Protein AF-A0A923EG51-F1 (afdb_monomer)

Foldseek 3Di:
DVVVCVVVQQWDWDQDPNDIDIDGRDDPLVVVLVVLVCCCVPPNVDDSVVVLVVCVVVPVDDPVSSVVNVVVNVVVVVVVVVPD

Structure (mmCIF, N/CA/C/O backbone):
data_AF-A0A923EG51-F1
#
_entry.id   AF-A0A923EG51-F1
#
loop_
_atom_site.group_PDB
_atom_site.id
_atom_site.type_symbol
_atom_site.label_atom_id
_atom_site.label_alt_id
_atom_site.label_comp_id
_atom_site.label_asym_id
_atom_site.label_entity_id
_atom_site.label_seq_id
_atom_site.pdbx_PDB_ins_code
_atom_site.Cartn_x
_atom_site.Cartn_y
_atom_site.Cartn_z
_atom_site.occupancy
_atom_site.B_iso_or_equiv
_atom_site.auth_seq_id
_atom_site.auth_comp_id
_atom_site.auth_asym_id
_atom_site.auth_atom_id
_atom_site.pdbx_PDB_model_num
ATOM 1 N N . MET A 1 1 ? 10.656 -14.422 -7.957 1.00 82.62 1 MET A N 1
ATOM 2 C CA . MET A 1 1 ? 9.773 -13.527 -7.166 1.00 82.62 1 MET A CA 1
ATOM 3 C C . MET A 1 1 ? 9.464 -12.223 -7.913 1.00 82.62 1 MET A C 1
ATOM 5 O O . MET A 1 1 ? 8.287 -11.903 -8.034 1.00 82.62 1 MET A O 1
ATOM 9 N N . MET A 1 2 ? 10.466 -11.534 -8.483 1.00 88.00 2 MET A N 1
ATOM 10 C CA . MET A 1 2 ? 10.282 -10.264 -9.213 1.00 88.00 2 MET A CA 1
ATOM 11 C C . MET A 1 2 ? 9.285 -10.328 -10.378 1.00 88.00 2 MET A C 1
ATOM 13 O O . MET A 1 2 ? 8.401 -9.482 -10.451 1.00 88.00 2 MET A O 1
ATOM 17 N N . ASP A 1 3 ? 9.323 -11.361 -11.230 1.00 92.19 3 ASP A N 1
ATOM 18 C CA . ASP A 1 3 ? 8.360 -11.478 -12.344 1.00 92.19 3 ASP A CA 1
ATOM 19 C C . ASP A 1 3 ? 6.904 -11.542 -11.867 1.00 92.19 3 ASP A C 1
ATOM 21 O O . ASP A 1 3 ? 5.999 -11.039 -12.525 1.00 92.19 3 ASP A O 1
ATOM 25 N N . ARG A 1 4 ? 6.659 -12.117 -10.683 1.00 93.69 4 ARG A N 1
ATOM 26 C CA . ARG A 1 4 ? 5.322 -12.131 -10.078 1.00 93.69 4 ARG A CA 1
ATOM 27 C C . ARG A 1 4 ? 4.888 -10.726 -9.658 1.00 93.69 4 ARG A C 1
ATOM 29 O O . ARG A 1 4 ? 3.716 -10.405 -9.798 1.00 93.69 4 ARG A O 1
ATOM 36 N N . MET A 1 5 ? 5.808 -9.908 -9.149 1.00 92.06 5 MET A N 1
ATOM 37 C CA . MET A 1 5 ? 5.530 -8.518 -8.772 1.00 92.06 5 MET A CA 1
ATOM 38 C C . MET A 1 5 ? 5.304 -7.635 -10.003 1.00 92.06 5 MET A C 1
ATOM 40 O O . MET A 1 5 ? 4.418 -6.788 -9.966 1.00 92.06 5 MET A O 1
ATOM 44 N N . ILE A 1 6 ? 6.007 -7.896 -11.110 1.00 93.06 6 ILE A N 1
ATOM 45 C CA . ILE A 1 6 ? 5.733 -7.257 -12.407 1.00 93.06 6 ILE A CA 1
ATOM 46 C C . ILE A 1 6 ? 4.339 -7.642 -12.911 1.00 93.06 6 ILE A C 1
ATOM 48 O O . ILE A 1 6 ? 3.547 -6.770 -13.248 1.00 93.06 6 ILE A O 1
ATOM 52 N N . ARG A 1 7 ? 3.991 -8.939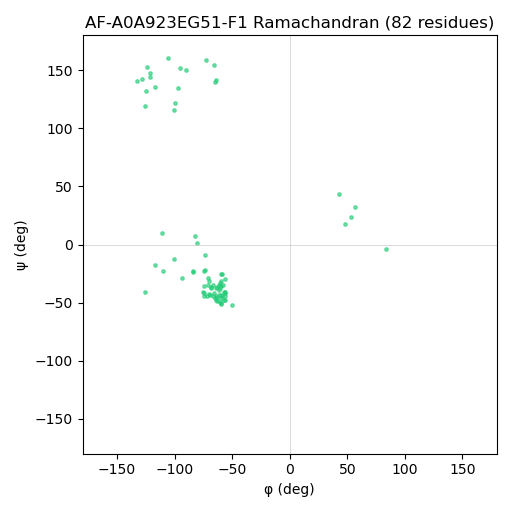 -12.899 1.00 93.69 7 ARG A N 1
ATOM 53 C CA . ARG A 1 7 ? 2.646 -9.402 -13.296 1.00 93.69 7 ARG A CA 1
ATOM 54 C C . ARG A 1 7 ? 1.534 -8.775 -12.455 1.00 93.69 7 ARG A C 1
ATOM 56 O O . ARG A 1 7 ? 0.462 -8.506 -12.976 1.00 93.69 7 ARG A O 1
ATOM 63 N N . LYS A 1 8 ? 1.796 -8.536 -11.168 1.00 91.00 8 LYS A N 1
ATOM 64 C CA . LYS A 1 8 ? 0.877 -7.860 -10.241 1.00 91.00 8 LYS A CA 1
ATOM 65 C C . LYS A 1 8 ? 0.920 -6.327 -10.330 1.00 91.00 8 LYS A C 1
ATOM 67 O O . LYS A 1 8 ? 0.313 -5.677 -9.487 1.00 91.00 8 LYS A O 1
ATOM 72 N N . GLN A 1 9 ? 1.637 -5.759 -11.303 1.00 91.81 9 GLN A N 1
ATOM 73 C CA . GLN A 1 9 ? 1.768 -4.310 -11.499 1.00 91.81 9 GLN A CA 1
ATOM 74 C C . GLN A 1 9 ? 2.313 -3.573 -10.259 1.00 91.81 9 GLN A C 1
ATOM 76 O O . GLN A 1 9 ? 1.965 -2.429 -9.995 1.00 91.81 9 GLN A O 1
ATOM 81 N N . LEU A 1 10 ? 3.176 -4.230 -9.477 1.00 91.38 10 LEU A N 1
ATOM 82 C CA . LEU A 1 10 ? 3.827 -3.633 -8.300 1.00 91.38 10 LEU A CA 1
ATOM 83 C C . LEU A 1 10 ? 5.195 -3.038 -8.646 1.00 91.38 10 LEU A C 1
ATOM 85 O O . LEU A 1 10 ? 5.649 -2.091 -8.009 1.00 91.38 10 LEU A O 1
ATOM 89 N N . LEU A 1 11 ? 5.856 -3.610 -9.654 1.00 94.25 11 LEU A N 1
ATOM 90 C CA . LEU A 1 11 ? 7.1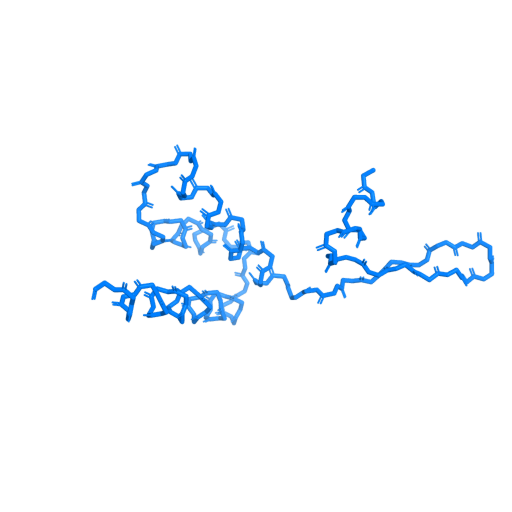71 -3.198 -10.130 1.00 94.25 11 LEU A CA 1
ATOM 91 C C . LEU A 1 11 ? 7.157 -3.095 -11.652 1.00 94.25 11 LEU A C 1
ATOM 93 O O . LEU A 1 11 ? 6.624 -3.972 -12.330 1.00 94.25 11 LEU A O 1
ATOM 97 N N . ALA A 1 12 ? 7.825 -2.081 -12.185 1.00 94.75 12 ALA A N 1
ATOM 98 C CA . ALA A 1 12 ? 8.243 -2.059 -13.578 1.00 94.75 12 ALA A CA 1
ATOM 99 C C . ALA A 1 12 ? 9.688 -2.548 -13.688 1.00 94.75 12 ALA A C 1
ATOM 101 O O . ALA A 1 12 ? 10.477 -2.394 -12.754 1.00 94.75 12 ALA A O 1
ATOM 102 N N . ARG A 1 13 ? 10.020 -3.134 -14.841 1.00 95.25 13 ARG A N 1
ATOM 103 C CA . ARG A 1 13 ? 11.369 -3.586 -15.180 1.00 95.25 13 ARG A CA 1
ATOM 104 C C . ARG A 1 13 ? 11.808 -2.963 -16.491 1.00 95.25 13 ARG A C 1
ATOM 106 O O . ARG A 1 13 ? 11.097 -3.067 -17.486 1.00 95.25 13 ARG A O 1
ATOM 113 N N . GLU A 1 14 ? 13.012 -2.423 -16.494 1.00 94.50 14 GLU A N 1
ATOM 114 C CA . GLU A 1 14 ? 13.694 -1.913 -17.676 1.00 94.50 14 GLU A CA 1
ATOM 115 C C . GLU A 1 14 ? 15.023 -2.648 -17.862 1.00 94.50 14 GLU A C 1
ATOM 117 O O . GLU A 1 14 ? 15.647 -3.075 -16.888 1.00 94.50 14 GLU A O 1
ATOM 122 N N . LYS A 1 15 ? 15.450 -2.839 -19.114 1.00 93.44 15 LYS A N 1
ATOM 123 C CA . LYS A 1 15 ? 16.765 -3.402 -19.424 1.00 93.44 15 LYS A CA 1
ATOM 124 C C . LYS A 1 15 ? 17.704 -2.265 -19.805 1.00 93.44 15 LYS A C 1
ATOM 126 O O . LYS A 1 15 ? 17.514 -1.641 -20.842 1.00 93.44 15 LYS A O 1
ATOM 131 N N . PHE A 1 16 ? 18.735 -2.049 -19.002 1.00 93.38 16 PHE A N 1
ATOM 132 C CA . PHE A 1 16 ? 19.719 -0.990 -19.201 1.00 93.38 16 PHE A CA 1
ATOM 133 C C . PHE A 1 16 ? 21.119 -1.605 -19.215 1.00 93.38 16 PHE A C 1
ATOM 135 O O . PHE A 1 16 ? 21.494 -2.282 -18.267 1.00 93.38 16 PHE A O 1
ATOM 142 N N . HIS A 1 17 ? 21.863 -1.461 -20.318 1.00 91.44 17 HIS A N 1
ATOM 143 C CA . HIS A 1 17 ? 23.215 -2.026 -20.503 1.00 91.44 17 HIS A CA 1
ATOM 144 C C . HIS A 1 17 ? 23.408 -3.477 -20.012 1.00 91.44 17 HIS A C 1
ATOM 146 O O . HIS A 1 17 ? 24.408 -3.821 -19.391 1.00 91.44 17 HIS A O 1
ATOM 152 N N . GLY A 1 18 ? 22.443 -4.356 -20.294 1.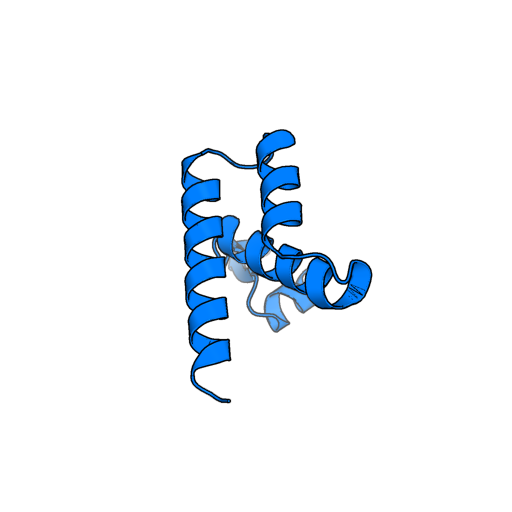00 92.88 18 GLY A N 1
ATOM 153 C CA . GLY A 1 18 ? 22.533 -5.776 -19.931 1.00 92.88 18 GLY A CA 1
ATOM 154 C C . GLY A 1 18 ? 22.114 -6.111 -18.497 1.00 92.88 18 GLY A C 1
ATOM 155 O O . GLY A 1 18 ? 22.007 -7.295 -18.185 1.00 92.88 18 GLY A O 1
ATOM 156 N N . VAL A 1 19 ? 21.785 -5.116 -17.666 1.00 93.88 19 VAL A N 1
ATOM 157 C CA . VAL A 1 19 ? 21.187 -5.313 -16.337 1.00 93.88 19 VAL A CA 1
ATOM 158 C C . VAL A 1 19 ? 19.699 -4.964 -16.327 1.00 93.88 19 VAL A C 1
ATOM 160 O O . VAL A 1 19 ? 19.196 -4.263 -17.208 1.00 93.88 19 VAL A O 1
ATOM 163 N N . PHE A 1 20 ? 18.978 -5.477 -15.330 1.00 94.62 20 PHE A N 1
ATOM 164 C CA . PHE A 1 20 ? 17.575 -5.140 -15.099 1.00 94.62 20 PHE A CA 1
ATOM 165 C C . PHE A 1 20 ? 17.448 -4.099 -13.990 1.00 94.62 20 PHE A C 1
ATOM 167 O O . PHE A 1 20 ? 17.853 -4.352 -12.856 1.00 94.62 20 PHE A O 1
ATOM 174 N N . LEU A 1 21 ? 16.842 -2.960 -14.314 1.00 94.12 21 LEU A N 1
ATOM 175 C CA . LEU A 1 21 ? 16.468 -1.924 -13.360 1.00 94.12 21 LEU A CA 1
ATOM 176 C C . LEU A 1 21 ? 15.001 -2.099 -12.982 1.00 94.12 21 LEU A C 1
ATOM 178 O O . LEU A 1 21 ? 14.152 -2.313 -13.849 1.00 94.12 21 LEU A O 1
ATOM 182 N N . TYR A 1 22 ? 14.708 -2.012 -11.688 1.00 94.31 22 TYR A N 1
ATOM 183 C CA . TYR A 1 22 ? 13.357 -2.146 -11.160 1.00 94.31 22 TYR A CA 1
ATOM 184 C C . TYR A 1 22 ? 12.936 -0.848 -10.494 1.00 94.31 22 TYR A C 1
ATOM 186 O O . TYR A 1 22 ? 13.699 -0.279 -9.715 1.00 94.31 22 TYR A O 1
ATOM 194 N N . ARG A 1 23 ? 11.707 -0.413 -10.765 1.00 94.25 23 ARG A N 1
ATOM 195 C CA . ARG A 1 23 ? 11.105 0.742 -10.093 1.00 94.25 23 ARG A CA 1
ATOM 196 C C . ARG A 1 23 ? 9.732 0.386 -9.527 1.00 94.25 23 ARG A C 1
ATOM 198 O O . ARG A 1 23 ? 9.005 -0.372 -10.179 1.00 94.25 23 ARG A O 1
ATOM 205 N N . PRO A 1 24 ? 9.364 0.907 -8.346 1.00 94.31 24 PRO A N 1
ATOM 206 C CA . PRO A 1 24 ? 8.024 0.731 -7.808 1.00 94.31 24 PRO A CA 1
ATOM 207 C C . PRO A 1 24 ? 6.990 1.411 -8.708 1.00 94.31 24 PRO A C 1
ATOM 209 O O . PRO A 1 24 ? 7.240 2.480 -9.268 1.00 94.31 24 PRO A O 1
ATOM 212 N N . LEU A 1 25 ? 5.840 0.758 -8.868 1.00 94.88 25 LEU A N 1
ATOM 213 C CA . LEU A 1 25 ? 4.667 1.320 -9.548 1.00 94.88 25 LEU A CA 1
ATOM 214 C C . LEU A 1 25 ? 3.61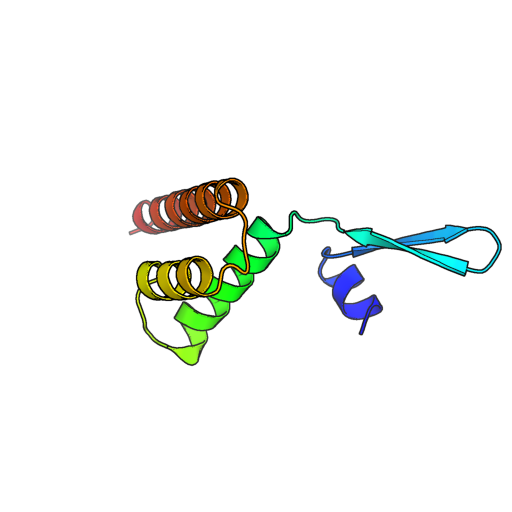0 1.838 -8.571 1.00 94.88 25 LEU A C 1
ATOM 216 O O . LEU A 1 25 ? 2.699 2.542 -8.990 1.00 94.88 25 LEU A O 1
ATOM 220 N N . ILE A 1 26 ? 3.733 1.500 -7.288 1.00 91.50 26 ILE A N 1
ATOM 221 C CA . ILE A 1 26 ? 2.820 1.934 -6.231 1.00 91.50 26 ILE A CA 1
ATOM 222 C C . ILE A 1 26 ? 3.592 2.638 -5.118 1.00 91.50 26 ILE A C 1
ATOM 224 O O . ILE A 1 26 ? 4.771 2.337 -4.898 1.00 91.50 26 ILE A O 1
ATOM 228 N N . SER A 1 27 ? 2.921 3.552 -4.411 1.00 88.81 27 SER A N 1
ATOM 229 C CA . SER A 1 27 ? 3.481 4.159 -3.204 1.00 88.81 27 SER A CA 1
ATOM 230 C C . SER A 1 27 ? 3.631 3.103 -2.106 1.00 88.81 27 SER A C 1
ATOM 232 O O . SER A 1 27 ? 2.946 2.072 -2.085 1.00 88.81 27 SER A O 1
ATOM 234 N N . ARG A 1 28 ? 4.561 3.346 -1.185 1.00 85.56 28 ARG A N 1
ATOM 235 C CA . ARG A 1 28 ? 4.761 2.486 -0.020 1.00 85.56 28 ARG A CA 1
ATOM 236 C C . ARG A 1 28 ? 3.510 2.434 0.878 1.00 85.56 28 ARG A C 1
ATOM 238 O O . ARG A 1 28 ? 3.127 1.310 1.210 1.00 85.56 28 ARG A O 1
ATOM 245 N N . PRO A 1 29 ? 2.816 3.556 1.171 1.00 84.56 29 PRO A N 1
ATOM 246 C CA . PRO A 1 29 ? 1.522 3.532 1.859 1.00 84.56 29 PRO A CA 1
ATOM 247 C C . PRO A 1 29 ? 0.487 2.667 1.142 1.00 84.56 29 PRO A C 1
ATOM 249 O O . PRO A 1 29 ? -0.056 1.759 1.758 1.00 84.56 29 PRO A O 1
ATOM 252 N N . THR A 1 30 ? 0.322 2.822 -0.178 1.00 85.56 30 THR A N 1
ATOM 253 C CA . THR A 1 30 ? -0.599 1.988 -0.980 1.00 85.56 30 THR A CA 1
ATOM 254 C C . THR A 1 30 ? -0.301 0.491 -0.839 1.00 85.56 30 THR A C 1
ATOM 256 O O . THR A 1 30 ? -1.204 -0.343 -0.738 1.00 85.56 30 THR A O 1
ATOM 259 N N . GLY A 1 31 ? 0.983 0.118 -0.844 1.00 87.31 31 GLY A N 1
ATOM 260 C CA . GLY A 1 31 ? 1.399 -1.271 -0.649 1.00 87.31 31 GLY A CA 1
ATOM 261 C C . GLY A 1 31 ? 1.021 -1.812 0.730 1.00 87.31 31 GLY A C 1
ATOM 262 O O . GLY A 1 31 ? 0.638 -2.977 0.844 1.00 87.31 31 GLY A O 1
ATOM 263 N N . ILE A 1 32 ? 1.098 -0.963 1.754 1.00 85.31 32 ILE A N 1
ATOM 264 C CA . ILE A 1 32 ? 0.730 -1.301 3.127 1.00 85.31 32 ILE A CA 1
ATOM 265 C C . ILE A 1 32 ? -0.786 -1.368 3.279 1.00 85.31 32 ILE A C 1
ATOM 267 O O . ILE A 1 32 ? -1.246 -2.347 3.849 1.00 85.31 32 ILE A O 1
ATOM 271 N N . THR A 1 33 ? -1.566 -0.451 2.698 1.00 83.44 33 THR A N 1
ATOM 272 C CA . THR A 1 33 ? -3.040 -0.522 2.675 1.00 83.44 33 THR A CA 1
ATOM 273 C C . THR A 1 33 ? -3.512 -1.889 2.189 1.00 83.44 33 THR A C 1
ATOM 275 O O . THR A 1 33 ? -4.218 -2.600 2.900 1.00 83.44 33 THR A O 1
ATOM 278 N N . ARG A 1 34 ? -3.006 -2.335 1.032 1.00 85.38 34 ARG A N 1
ATOM 279 C CA . ARG A 1 34 ? -3.343 -3.653 0.464 1.00 85.38 34 ARG A CA 1
ATOM 280 C C . ARG A 1 34 ? -2.947 -4.817 1.370 1.00 85.38 34 ARG A C 1
ATOM 282 O O . ARG A 1 34 ? -3.587 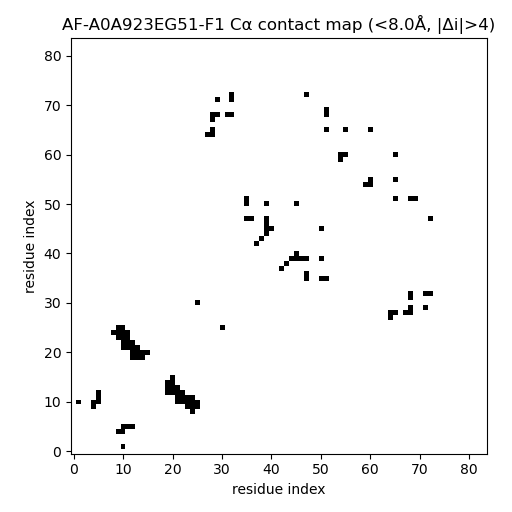-5.867 1.355 1.00 85.38 34 ARG A O 1
ATOM 289 N N . PHE A 1 35 ? -1.859 -4.668 2.120 1.00 80.94 35 PHE A N 1
ATOM 290 C CA . PHE A 1 35 ? -1.403 -5.681 3.067 1.00 80.94 35 PHE A CA 1
ATOM 291 C C . PHE A 1 35 ? -2.277 -5.716 4.324 1.00 80.94 35 PHE A C 1
ATOM 293 O O . PHE A 1 35 ? -2.660 -6.801 4.756 1.00 80.94 35 PHE A O 1
ATOM 300 N N . VAL A 1 36 ? -2.618 -4.545 4.869 1.00 79.75 36 VAL A N 1
ATOM 301 C CA . VAL A 1 36 ? -3.540 -4.365 5.996 1.00 79.75 36 VAL A CA 1
ATOM 302 C C . VAL A 1 36 ? -4.890 -4.986 5.668 1.00 79.75 36 VAL A C 1
ATOM 304 O O . VAL A 1 36 ? -5.382 -5.800 6.443 1.00 79.75 36 VAL A O 1
ATOM 307 N N . GLN A 1 37 ? -5.427 -4.693 4.484 1.00 76.12 37 GLN A N 1
ATOM 308 C CA . GLN A 1 37 ? -6.684 -5.266 4.018 1.00 76.12 37 GLN A CA 1
ATOM 309 C C . GLN A 1 37 ? -6.6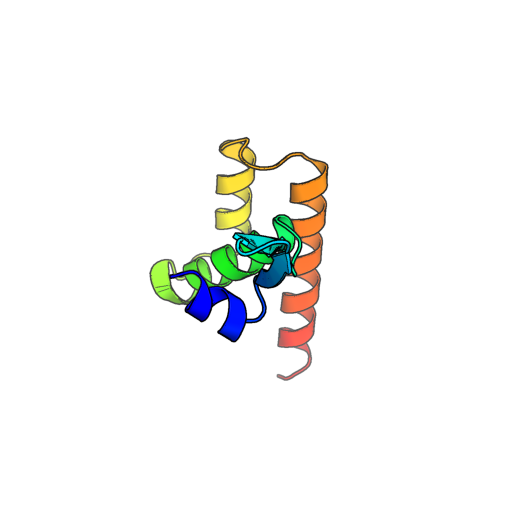38 -6.781 3.935 1.00 76.12 37 GLN A C 1
ATOM 311 O O . GLN A 1 37 ? -7.477 -7.465 4.507 1.00 76.12 37 GLN A O 1
ATOM 316 N N . PHE A 1 38 ? -5.606 -7.315 3.280 1.00 78.75 38 PHE A N 1
ATOM 317 C CA . PHE A 1 38 ? -5.423 -8.755 3.190 1.00 78.75 38 PHE A CA 1
ATOM 318 C C . PHE A 1 38 ? -5.374 -9.411 4.576 1.00 78.75 38 PHE A C 1
ATOM 320 O O . PHE A 1 38 ? -5.947 -10.480 4.760 1.00 78.75 38 PHE A O 1
ATOM 327 N N . PHE A 1 39 ? -4.703 -8.791 5.547 1.00 71.88 39 PHE A N 1
ATOM 328 C CA . PHE A 1 39 ? -4.598 -9.335 6.899 1.00 71.88 39 PHE A CA 1
ATOM 329 C C . PHE A 1 39 ? -5.910 -9.254 7.685 1.00 71.88 39 PHE A C 1
ATOM 331 O O . PHE A 1 39 ? -6.288 -10.240 8.319 1.00 71.88 39 PHE A O 1
ATOM 338 N N . ALA A 1 40 ? -6.611 -8.123 7.621 1.00 71.00 40 ALA A N 1
ATOM 339 C CA . ALA A 1 40 ? -7.920 -7.960 8.246 1.00 71.00 40 ALA A CA 1
ATOM 340 C C . ALA A 1 40 ? -8.936 -8.959 7.662 1.00 71.00 40 ALA A C 1
ATOM 342 O O . ALA A 1 40 ? -9.526 -9.739 8.408 1.00 71.00 40 ALA A O 1
ATOM 343 N N . ASP A 1 41 ? -9.027 -9.041 6.330 1.00 71.44 41 ASP A N 1
ATOM 344 C CA . ASP A 1 41 ? -10.008 -9.872 5.622 1.00 71.44 41 ASP A CA 1
ATOM 345 C C . ASP A 1 41 ? -9.738 -11.380 5.729 1.00 71.44 41 ASP A C 1
ATOM 347 O O . ASP A 1 41 ? -10.654 -12.187 5.572 1.00 71.44 41 ASP A O 1
ATOM 351 N N . ARG A 1 42 ? -8.471 -11.793 5.878 1.00 70.25 42 ARG A N 1
ATOM 352 C CA . ARG A 1 42 ? -8.080 -13.213 5.745 1.00 70.25 42 ARG A CA 1
ATOM 353 C C . ARG A 1 42 ? -7.519 -13.852 6.997 1.00 70.25 42 ARG A C 1
ATOM 355 O O . ARG A 1 42 ? -7.418 -15.077 7.015 1.00 70.25 42 ARG A O 1
ATOM 362 N N . VAL A 1 43 ? -7.080 -13.071 7.978 1.00 63.97 43 VAL A N 1
ATOM 363 C CA . VAL A 1 43 ? -6.309 -13.612 9.105 1.00 63.97 43 VAL A CA 1
ATOM 364 C C . VAL A 1 43 ? -6.924 -13.247 10.440 1.00 63.97 43 VAL A C 1
ATOM 366 O O . VAL A 1 43 ? -6.927 -14.085 11.336 1.00 63.97 43 VAL A O 1
ATOM 369 N N . LEU A 1 44 ? -7.399 -12.014 10.590 1.00 61.38 44 LEU A N 1
ATOM 370 C CA . LEU A 1 44 ? -7.680 -11.476 11.912 1.00 61.38 44 LEU A CA 1
ATOM 371 C C . LEU A 1 44 ? -9.171 -11.294 12.220 1.00 61.38 44 LEU A C 1
ATOM 373 O O . LEU A 1 44 ? -9.490 -11.246 13.400 1.00 61.38 44 LEU A O 1
ATOM 377 N N . GLU A 1 45 ? -10.065 -11.175 11.227 1.00 63.66 45 GLU A N 1
ATOM 378 C CA . GLU A 1 45 ? -11.451 -10.688 11.449 1.00 63.66 45 GLU A CA 1
ATOM 379 C C . GLU A 1 45 ? -11.491 -9.388 12.293 1.00 63.66 45 GLU A C 1
ATOM 381 O O . GLU A 1 45 ? -12.513 -9.029 12.872 1.00 63.66 45 GLU A O 1
ATOM 386 N N . LEU A 1 46 ? -10.354 -8.687 12.387 1.00 60.69 46 LEU A N 1
ATOM 387 C CA . LEU A 1 46 ? -10.174 -7.470 13.165 1.00 60.69 46 LEU A CA 1
ATOM 388 C C . LEU A 1 46 ? -10.501 -6.263 12.298 1.00 60.69 46 LEU A C 1
ATOM 390 O O . LEU A 1 46 ? -10.271 -6.259 11.087 1.00 60.69 46 LEU A O 1
ATOM 394 N N . ASP A 1 47 ? -10.973 -5.218 12.966 1.00 67.81 47 ASP A N 1
ATOM 395 C CA . ASP A 1 47 ? -11.265 -3.930 12.359 1.00 67.81 47 ASP A CA 1
ATOM 396 C C . ASP A 1 47 ? -9.975 -3.271 11.833 1.00 67.81 47 ASP A C 1
ATOM 398 O O . ASP A 1 47 ? -8.917 -3.323 12.476 1.00 67.81 47 ASP A O 1
ATOM 402 N N . TYR A 1 48 ? -10.043 -2.638 10.659 1.00 68.06 48 TYR A N 1
ATOM 403 C CA . TYR A 1 48 ? -8.879 -2.066 9.967 1.00 68.06 48 TYR A CA 1
ATOM 404 C C . TYR A 1 48 ? -8.113 -1.064 10.851 1.00 68.06 48 TYR A C 1
ATOM 406 O O . TYR A 1 48 ? -6.885 -0.960 10.759 1.00 68.06 48 TYR A O 1
ATOM 414 N N . GLY A 1 49 ? -8.816 -0.380 11.762 1.00 72.00 49 GLY A N 1
ATOM 415 C CA . GLY A 1 49 ? -8.234 0.563 12.718 1.00 72.00 49 GLY A CA 1
ATOM 416 C C . GLY A 1 49 ? -7.215 -0.055 13.685 1.00 72.00 49 GLY A C 1
ATOM 417 O O . GLY A 1 49 ? -6.209 0.586 14.003 1.00 72.00 49 GLY A O 1
ATOM 418 N N . GLU A 1 50 ? -7.399 -1.310 14.115 1.00 73.56 50 GLU A N 1
ATOM 419 C CA . GLU A 1 50 ? -6.439 -1.971 15.014 1.00 73.56 50 GLU A CA 1
ATOM 420 C C . GLU A 1 50 ? -5.110 -2.261 14.314 1.00 73.56 50 GLU A C 1
ATOM 422 O O . GLU A 1 50 ? -4.029 -2.119 14.897 1.00 73.56 50 GLU A O 1
ATOM 427 N N . VAL A 1 51 ? -5.177 -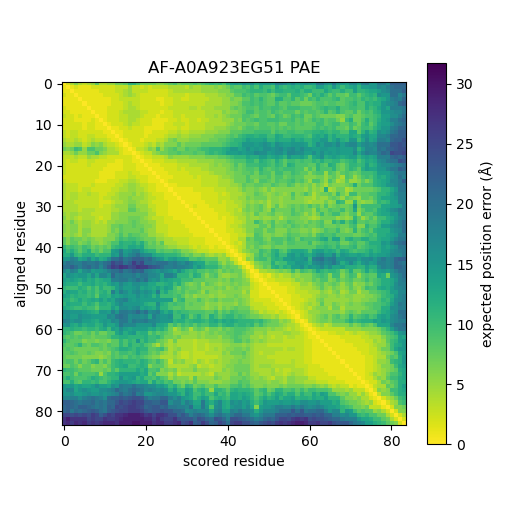2.610 13.030 1.00 72.38 51 VAL A N 1
ATOM 428 C CA . VAL A 1 51 ? -3.988 -2.883 12.228 1.00 72.38 51 VAL A CA 1
ATOM 429 C C . VAL A 1 51 ? -3.211 -1.589 11.976 1.00 72.38 51 VAL A C 1
ATOM 431 O O . VAL A 1 51 ? -1.991 -1.569 12.139 1.00 72.38 51 VAL A O 1
ATOM 434 N N . VAL A 1 52 ? -3.890 -0.481 11.663 1.00 75.81 52 VAL A N 1
ATOM 435 C CA . VAL A 1 52 ? -3.241 0.836 11.521 1.00 75.81 52 VAL A CA 1
ATOM 436 C C . VAL A 1 52 ? -2.538 1.242 12.818 1.00 75.81 52 VAL A C 1
ATOM 438 O O . VAL A 1 52 ? -1.373 1.645 12.793 1.00 75.81 52 VAL A O 1
ATOM 441 N N . ALA A 1 53 ? -3.191 1.054 13.969 1.00 78.06 53 ALA A N 1
ATOM 442 C CA . ALA A 1 53 ? -2.601 1.358 15.270 1.00 78.06 53 ALA A CA 1
ATOM 443 C C . ALA A 1 53 ? -1.309 0.561 15.539 1.00 78.06 53 ALA A C 1
ATOM 445 O O . ALA A 1 53 ? -0.361 1.101 16.121 1.00 78.06 53 ALA A O 1
ATOM 446 N N . LEU A 1 54 ? -1.231 -0.697 15.089 1.00 73.62 54 LEU A N 1
ATOM 447 C CA . LEU A 1 54 ? -0.016 -1.512 15.176 1.00 73.62 54 LEU A CA 1
ATOM 448 C C . LEU A 1 54 ? 1.136 -0.905 14.358 1.00 73.62 54 LEU A C 1
ATOM 450 O O . LEU A 1 54 ? 2.255 -0.780 14.867 1.00 73.62 54 LEU A O 1
ATOM 454 N N . PHE A 1 55 ? 0.869 -0.479 13.120 1.00 72.38 55 PHE A N 1
ATOM 455 C CA . PHE A 1 55 ? 1.885 0.132 12.257 1.00 72.38 55 PHE A CA 1
A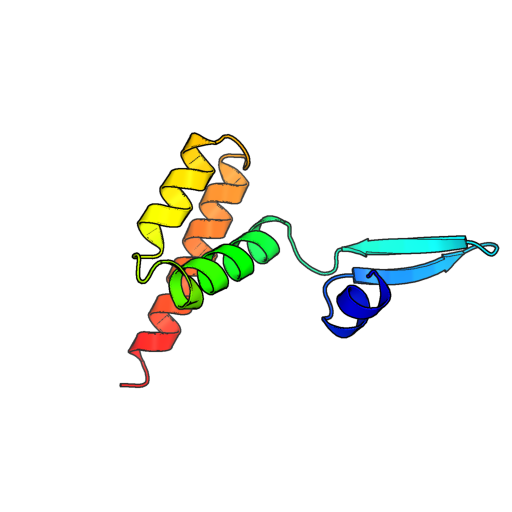TOM 456 C C . PHE A 1 55 ? 2.375 1.477 12.805 1.00 72.38 55 PHE A C 1
ATOM 458 O O . PHE A 1 55 ? 3.590 1.689 12.867 1.00 72.38 55 PHE A O 1
ATOM 465 N N . SER A 1 56 ? 1.477 2.322 13.314 1.00 74.69 56 SER A N 1
ATOM 466 C CA . SER A 1 56 ? 1.834 3.598 13.951 1.00 74.69 56 SER A CA 1
ATOM 467 C C . SER A 1 56 ? 2.709 3.407 15.196 1.00 74.69 56 SER A C 1
ATOM 469 O O . SER A 1 56 ? 3.680 4.137 15.401 1.00 74.69 56 SER A O 1
ATOM 471 N N . ARG A 1 57 ? 2.435 2.379 16.013 1.00 74.94 57 ARG A N 1
ATOM 472 C CA . ARG A 1 57 ? 3.256 2.048 17.195 1.00 74.94 57 ARG A CA 1
ATOM 473 C C . ARG A 1 57 ? 4.631 1.490 16.832 1.00 74.94 57 ARG A C 1
ATOM 475 O O . ARG A 1 57 ? 5.589 1.720 17.565 1.00 74.94 57 ARG A O 1
ATOM 482 N N . SER A 1 58 ? 4.740 0.784 15.708 1.00 75.44 58 SER A N 1
ATOM 483 C CA . SER A 1 58 ? 6.001 0.186 15.250 1.00 75.44 58 SER A CA 1
ATOM 484 C C . SER A 1 58 ? 7.020 1.196 14.700 1.00 75.44 58 SER A C 1
ATOM 486 O O . SER A 1 58 ? 8.160 0.812 14.445 1.00 75.44 58 SER A O 1
ATOM 488 N N . LYS A 1 59 ? 6.631 2.472 14.506 1.00 70.31 59 LYS A N 1
ATOM 489 C CA . LYS A 1 59 ? 7.417 3.510 13.801 1.00 70.31 59 LYS A CA 1
ATOM 490 C C . LYS A 1 59 ? 7.886 3.083 12.401 1.00 70.31 59 LYS A C 1
ATOM 492 O O . LYS A 1 59 ? 8.882 3.590 11.897 1.00 70.31 59 LYS A O 1
ATOM 497 N N . ALA A 1 60 ? 7.196 2.130 11.775 1.00 75.50 60 ALA A N 1
ATOM 498 C CA . ALA A 1 60 ? 7.550 1.657 10.442 1.00 75.50 60 ALA A CA 1
ATOM 499 C C . ALA A 1 60 ? 7.190 2.669 9.344 1.00 75.50 60 ALA A C 1
ATOM 501 O O . ALA A 1 60 ? 7.770 2.600 8.265 1.00 75.50 60 ALA A O 1
ATOM 502 N N . LEU A 1 61 ? 6.251 3.580 9.605 1.00 78.69 61 LEU A N 1
ATOM 503 C CA . LEU A 1 61 ? 5.807 4.624 8.686 1.00 78.69 61 LEU A CA 1
ATOM 504 C C . LEU A 1 61 ? 6.008 5.998 9.309 1.00 78.69 61 LEU A C 1
ATOM 506 O O . LEU A 1 61 ? 5.798 6.173 10.513 1.00 78.69 61 LEU A O 1
ATOM 510 N N . ASP A 1 62 ? 6.367 6.961 8.470 1.00 85.50 62 ASP A N 1
ATOM 511 C CA . ASP A 1 62 ? 6.420 8.358 8.874 1.00 85.50 62 ASP A CA 1
ATOM 512 C C . ASP A 1 62 ? 4.993 8.918 9.036 1.00 85.50 62 ASP A C 1
ATOM 514 O O . ASP A 1 62 ? 4.039 8.373 8.469 1.00 85.50 62 ASP A O 1
ATOM 518 N N . PRO A 1 63 ? 4.793 10.013 9.794 1.00 84.00 63 PRO A N 1
ATOM 519 C CA . PRO A 1 63 ? 3.446 10.504 10.104 1.00 84.00 63 PRO A CA 1
ATOM 520 C C . PRO A 1 63 ? 2.630 10.877 8.856 1.00 84.00 63 PRO A C 1
ATOM 522 O O . PRO A 1 63 ? 1.403 10.809 8.857 1.00 84.00 63 PRO A O 1
ATOM 525 N N . GLU A 1 64 ? 3.310 11.225 7.769 1.00 85.69 64 GLU A N 1
ATOM 526 C CA . GLU A 1 64 ? 2.715 11.605 6.495 1.00 85.69 64 GLU A CA 1
ATOM 527 C C . GLU A 1 64 ? 2.199 10.365 5.756 1.00 85.69 64 GLU A C 1
ATOM 529 O O . GLU A 1 64 ? 1.088 10.381 5.229 1.00 85.69 64 GLU A O 1
ATOM 534 N N . GLU A 1 65 ? 2.968 9.274 5.800 1.00 82.38 65 GLU A N 1
ATOM 535 C CA . GLU A 1 65 ? 2.594 7.966 5.259 1.00 82.38 65 GLU A CA 1
ATOM 536 C C . GLU A 1 65 ? 1.421 7.354 6.043 1.00 82.38 65 GLU A C 1
ATOM 538 O O . GLU A 1 65 ? 0.559 6.709 5.450 1.00 82.38 65 GLU A O 1
ATOM 543 N N . ILE A 1 66 ? 1.353 7.586 7.362 1.00 83.38 66 ILE A N 1
ATOM 544 C CA . ILE A 1 66 ? 0.224 7.159 8.206 1.00 83.38 66 ILE A CA 1
ATOM 545 C C . ILE A 1 66 ? -1.056 7.897 7.803 1.00 83.38 66 ILE A C 1
ATOM 547 O O . ILE A 1 66 ? -2.089 7.262 7.613 1.00 83.38 66 ILE A O 1
ATOM 551 N N . ARG A 1 67 ? -0.990 9.219 7.602 1.00 85.75 67 ARG A N 1
ATOM 552 C CA . ARG A 1 67 ? -2.154 9.999 7.148 1.00 85.75 67 ARG A CA 1
ATOM 553 C C . ARG A 1 67 ? -2.628 9.587 5.753 1.00 85.75 67 ARG A C 1
ATOM 555 O O . ARG A 1 67 ? -3.829 9.583 5.497 1.00 85.75 67 ARG A O 1
ATOM 562 N N . GLU A 1 68 ? -1.707 9.259 4.845 1.00 84.00 68 GLU A N 1
ATOM 563 C CA . GLU A 1 68 ? -2.055 8.711 3.525 1.00 84.00 68 GLU A CA 1
ATOM 564 C C . GLU A 1 68 ? -2.743 7.345 3.663 1.00 84.00 68 GLU A C 1
ATOM 566 O O . GLU A 1 68 ? -3.781 7.122 3.047 1.00 84.00 68 GLU A O 1
ATOM 571 N N . LEU A 1 69 ? -2.218 6.462 4.518 1.00 82.25 69 LEU A N 1
ATOM 572 C CA . LEU A 1 69 ? -2.809 5.153 4.805 1.00 82.25 69 LEU A CA 1
ATOM 573 C C . LEU A 1 69 ? -4.233 5.268 5.376 1.00 82.25 69 LEU A C 1
ATOM 575 O O . LEU A 1 69 ? -5.123 4.563 4.910 1.00 82.25 69 LEU A O 1
ATOM 579 N N . GLU A 1 70 ? -4.460 6.161 6.342 1.00 82.69 70 GLU A N 1
ATOM 580 C CA . GLU A 1 70 ? -5.787 6.407 6.929 1.00 82.69 70 GLU A CA 1
ATOM 581 C C . GLU A 1 70 ? -6.803 6.873 5.879 1.00 82.69 70 GLU A C 1
ATOM 583 O O . GLU A 1 70 ? -7.925 6.374 5.854 1.00 82.69 70 GLU A O 1
ATOM 588 N N . ARG A 1 71 ? -6.403 7.783 4.980 1.00 85.56 71 ARG A N 1
ATOM 589 C CA . ARG A 1 71 ? -7.265 8.249 3.881 1.00 85.56 71 ARG A CA 1
ATOM 590 C C . ARG A 1 71 ? -7.610 7.136 2.902 1.00 85.56 71 ARG A C 1
ATOM 592 O O . ARG A 1 71 ? -8.776 6.961 2.583 1.00 85.56 71 ARG A O 1
ATOM 599 N N . LEU A 1 72 ? -6.608 6.372 2.462 1.00 81.88 72 LEU A N 1
ATOM 600 C CA . LEU A 1 72 ? -6.814 5.270 1.519 1.00 81.88 72 LEU A CA 1
ATOM 601 C C . LEU A 1 72 ? -7.764 4.207 2.085 1.00 81.88 72 LEU A C 1
ATOM 603 O O . LEU A 1 72 ? -8.578 3.663 1.350 1.00 81.88 72 LEU A O 1
ATOM 607 N N . LEU A 1 73 ? -7.674 3.931 3.389 1.00 77.94 73 LEU A N 1
ATOM 608 C CA . LEU A 1 73 ? -8.599 3.020 4.058 1.00 77.94 73 LEU A CA 1
ATOM 609 C C . LEU A 1 73 ? -10.006 3.612 4.159 1.00 77.94 73 LEU A C 1
ATOM 611 O O . LEU A 1 73 ? -10.960 2.891 3.893 1.00 77.94 73 LEU A O 1
ATOM 615 N N . ALA A 1 74 ? -10.139 4.896 4.510 1.00 79.12 74 ALA A N 1
ATOM 616 C CA . ALA A 1 74 ? -11.435 5.564 4.619 1.00 79.12 74 ALA A CA 1
ATOM 617 C C . ALA A 1 74 ? -12.207 5.540 3.289 1.00 79.12 74 ALA A C 1
ATOM 619 O O . ALA A 1 74 ? -13.337 5.050 3.279 1.00 79.12 74 ALA A O 1
ATOM 620 N N . ASP A 1 75 ? -11.566 5.954 2.190 1.00 77.38 75 ASP A N 1
ATOM 621 C CA . ASP A 1 75 ? -12.165 5.996 0.848 1.00 77.38 75 ASP A CA 1
ATOM 622 C C . ASP A 1 75 ? -12.688 4.607 0.415 1.00 77.38 75 ASP A C 1
ATOM 624 O O . ASP A 1 75 ? -13.797 4.479 -0.098 1.00 77.38 75 ASP A O 1
ATOM 628 N N . GLU A 1 76 ? -11.942 3.529 0.694 1.00 67.56 76 GLU A N 1
ATOM 629 C CA . GLU A 1 76 ? -12.365 2.160 0.349 1.00 67.56 76 GLU A CA 1
ATOM 630 C C . GLU A 1 76 ? -13.470 1.597 1.263 1.00 67.56 76 GLU A C 1
ATOM 632 O O . GLU A 1 76 ? -14.190 0.678 0.861 1.00 67.56 76 GLU A O 1
ATOM 637 N N . THR A 1 77 ? -13.634 2.115 2.486 1.00 64.38 77 THR A N 1
ATOM 638 C CA . THR A 1 77 ? -14.794 1.770 3.333 1.00 64.38 77 THR A CA 1
ATOM 639 C C . THR A 1 77 ? -16.072 2.448 2.849 1.00 64.38 77 THR A C 1
ATOM 641 O O . THR A 1 77 ? -17.139 1.840 2.924 1.00 64.38 77 THR A O 1
ATOM 644 N N . GLU A 1 78 ? -15.970 3.681 2.349 1.00 59.81 78 GLU A N 1
ATOM 645 C CA . GLU A 1 78 ? -17.106 4.453 1.832 1.00 59.81 78 GLU A CA 1
ATOM 646 C C . GLU A 1 78 ? -17.672 3.806 0.554 1.00 59.81 78 GLU A C 1
ATOM 648 O O . GLU A 1 78 ? -18.868 3.519 0.488 1.00 59.81 78 GLU A O 1
ATOM 653 N N . ASP A 1 79 ? -16.799 3.387 -0.371 1.00 57.72 79 ASP A N 1
ATOM 654 C CA . ASP A 1 79 ? -17.172 2.639 -1.588 1.00 57.72 79 ASP A CA 1
ATOM 655 C C . ASP A 1 79 ? -17.893 1.301 -1.299 1.00 57.72 79 ASP A C 1
ATOM 657 O O . ASP A 1 79 ? -18.664 0.796 -2.123 1.00 57.72 79 ASP A O 1
ATOM 661 N N . ARG A 1 80 ? -17.669 0.691 -0.126 1.00 54.62 80 ARG A N 1
ATOM 662 C CA . ARG A 1 80 ? -18.328 -0.567 0.275 1.00 54.62 80 ARG A CA 1
ATOM 663 C C . ARG A 1 80 ? -19.716 -0.364 0.884 1.00 54.62 80 ARG A C 1
ATOM 665 O O . ARG A 1 80 ? -20.499 -1.313 0.863 1.00 54.62 80 ARG A O 1
ATOM 672 N N . HIS A 1 81 ? -20.035 0.817 1.416 1.00 51.69 81 HIS A N 1
ATOM 673 C CA . HIS A 1 81 ? -21.350 1.093 2.008 1.00 51.69 81 HIS A CA 1
ATOM 674 C C . HIS A 1 81 ? -22.410 1.513 0.978 1.00 51.69 81 HIS A C 1
ATOM 676 O O . HIS A 1 81 ? -23.587 1.242 1.199 1.00 51.69 81 HIS A O 1
ATOM 682 N N . ASP A 1 82 ? -22.016 2.054 -0.176 1.00 43.34 82 ASP A N 1
ATOM 683 C CA . ASP A 1 82 ? -22.950 2.524 -1.216 1.00 43.34 82 ASP A CA 1
ATOM 684 C C . ASP A 1 82 ? -23.528 1.412 -2.119 1.00 43.34 82 ASP A C 1
ATOM 686 O O . ASP A 1 82 ? -24.321 1.678 -3.024 1.00 43.34 82 ASP A O 1
ATOM 690 N N . THR A 1 83 ? -23.166 0.145 -1.886 1.00 44.16 83 THR A N 1
ATOM 691 C CA . THR A 1 83 ? -23.660 -1.014 -2.663 1.00 44.16 83 THR A CA 1
ATOM 692 C C . THR A 1 83 ? -24.587 -1.960 -1.888 1.00 44.16 83 THR A C 1
ATOM 694 O O . THR A 1 83 ? -24.908 -3.034 -2.403 1.00 44.16 83 THR A O 1
ATOM 697 N N . SER A 1 84 ? -25.036 -1.585 -0.682 1.00 39.28 84 SER A N 1
ATOM 698 C CA . SER A 1 84 ? -26.007 -2.361 0.121 1.00 39.28 84 SER A CA 1
ATOM 699 C C . SER A 1 84 ? -27.450 -1.891 -0.028 1.00 39.28 84 SER A C 1
ATOM 701 O O . SER A 1 84 ? -27.682 -0.665 -0.072 1.00 39.28 84 SER A O 1
#

Nearest PDB structures (foldseek):
  1xsd-assembly1_A-2  TM=4.992E-01  e=3.220E-03  Staphylococcus aureus
  1sax-assembly1_A  TM=5.378E-01  e=7.542E-03  Staphylococcus aureus subsp. aureus N315
  1sd4-assembly1_B  TM=5.701E-01  e=2.150E-02  Staphylococcus aureus

Solvent-accessible surface area (backbone atoms only — not comparable to full-atom values): 5030 Å² total; per-residue (Å²): 113,66,70,59,36,37,75,68,60,45,34,47,78,46,82,55,96,91,41,80,48,75,46,75,65,58,56,70,40,60,56,46,46,57,48,50,48,51,40,25,78,72,73,60,84,45,62,68,68,61,54,52,52,52,44,62,72,65,63,79,53,56,76,68,44,48,53,51,32,54,49,59,51,50,57,59,52,54,68,61,59,79,77,114

Mean predicted aligned error: 8.7 Å

Secondary structure (DSSP, 8-state):
-HHHHHHTTSEEEEEETTEEEEEESS-HHHHHHHHHHHHIIIII---HHHHHHHHHHTT-S-HHHHHHHHHHHHHHHHHHHTT-

Radius of gyration: 15.76 Å; Cα contacts (8 Å, |Δi|>4): 63; c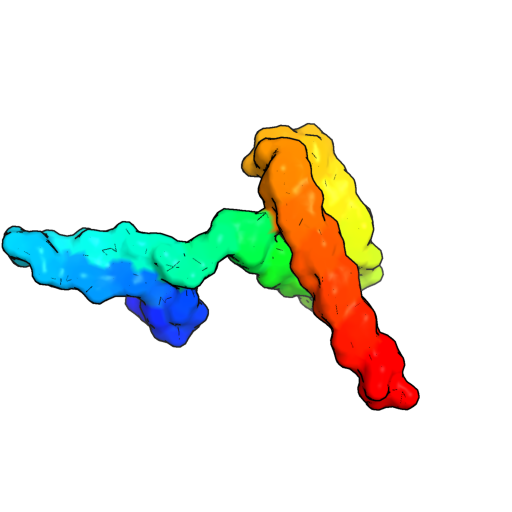hains: 1; bounding box: 49×25×38 Å

pLDDT: mean 79.65, std 13.02, range [39.28, 95.25]

Sequence (84 aa):
MMDRMIRKQLLAREKFHGVFLYRPLISRPTGITRFVQFFADRVLELDYGEVVALFSRSKALDPEEIRELERLLADETEDRHDTS